Protein AF-A0A9W8FXW1-F1 (afdb_monomer)

Radius of gyration: 13.3 Å; Cα contacts (8 Å, |Δi|>4): 56; chains: 1; bounding box: 28×26×33 Å

Structure (mmCIF, N/CA/C/O backbone):
data_AF-A0A9W8FXW1-F1
#
_entry.id   AF-A0A9W8FXW1-F1
#
loop_
_atom_site.group_PDB
_atom_site.id
_atom_site.type_symbol
_atom_site.label_atom_id
_atom_site.label_alt_id
_atom_site.label_comp_id
_atom_site.label_asym_id
_atom_site.label_entity_id
_atom_site.label_seq_id
_atom_site.pdbx_PDB_ins_code
_atom_site.Cartn_x
_atom_site.Cartn_y
_atom_site.Cartn_z
_atom_site.occupancy
_atom_site.B_iso_or_equiv
_atom_site.auth_seq_id
_atom_site.auth_comp_id
_atom_site.auth_asym_id
_atom_site.auth_atom_id
_atom_site.pdbx_PDB_model_num
ATOM 1 N N . MET A 1 1 ? 13.011 19.340 5.357 1.00 37.59 1 MET A N 1
ATOM 2 C CA . MET A 1 1 ? 12.015 19.426 4.265 1.00 37.59 1 MET A CA 1
ATOM 3 C C . MET A 1 1 ? 10.735 18.748 4.736 1.00 37.59 1 MET A C 1
ATOM 5 O O . MET A 1 1 ? 10.645 17.526 4.693 1.00 37.59 1 MET A O 1
ATOM 9 N N . ALA A 1 2 ? 9.797 19.519 5.288 1.00 43.16 2 ALA A N 1
ATOM 10 C CA . ALA A 1 2 ? 8.484 19.021 5.684 1.00 43.16 2 ALA A CA 1
ATOM 11 C C . ALA A 1 2 ? 7.636 18.873 4.416 1.00 43.16 2 ALA A C 1
ATOM 13 O O . ALA A 1 2 ? 7.393 19.855 3.726 1.00 43.16 2 ALA A O 1
ATOM 14 N N . LYS A 1 3 ? 7.243 17.646 4.065 1.00 48.06 3 LYS A N 1
ATOM 15 C CA . LYS A 1 3 ? 6.259 17.433 3.002 1.00 48.06 3 LYS A CA 1
ATOM 16 C C . LYS A 1 3 ? 4.874 17.615 3.614 1.00 48.06 3 LYS A C 1
ATOM 18 O O . LYS A 1 3 ? 4.347 16.702 4.247 1.00 48.06 3 LYS A O 1
ATOM 23 N N . GLU A 1 4 ? 4.330 18.812 3.447 1.00 55.09 4 GLU A N 1
ATOM 24 C CA . GLU A 1 4 ? 2.910 19.107 3.604 1.00 55.09 4 GLU A CA 1
ATOM 25 C C . GLU A 1 4 ? 2.103 18.141 2.728 1.00 55.09 4 GLU A C 1
ATOM 27 O O . GLU A 1 4 ? 2.380 17.995 1.541 1.00 55.09 4 GLU A O 1
ATOM 32 N N . ASN A 1 5 ? 1.129 17.442 3.310 1.00 54.28 5 ASN A N 1
ATOM 33 C CA . ASN A 1 5 ? 0.027 16.851 2.559 1.00 54.28 5 ASN A CA 1
ATOM 34 C C . ASN A 1 5 ? -1.234 16.914 3.420 1.00 54.28 5 ASN A C 1
ATOM 36 O O . ASN A 1 5 ? -1.311 16.359 4.519 1.00 54.28 5 ASN A O 1
ATOM 40 N N . ASN A 1 6 ? -2.178 17.686 2.902 1.00 65.06 6 ASN A N 1
ATOM 41 C CA . ASN A 1 6 ? -3.433 18.087 3.501 1.00 65.06 6 ASN A CA 1
ATOM 42 C C . ASN A 1 6 ? -4.419 16.908 3.460 1.00 65.06 6 ASN A C 1
ATOM 44 O O . ASN A 1 6 ? -5.056 16.649 2.445 1.00 65.06 6 ASN A O 1
ATOM 48 N N . ASN A 1 7 ? -4.514 16.150 4.550 1.00 52.41 7 ASN A N 1
ATOM 49 C CA . ASN A 1 7 ? -5.698 15.348 4.837 1.00 52.41 7 ASN A CA 1
ATOM 50 C C . ASN A 1 7 ? -5.787 15.168 6.353 1.00 52.41 7 ASN A C 1
ATOM 52 O O . ASN A 1 7 ? -4.899 14.578 6.979 1.00 52.41 7 ASN A O 1
ATOM 56 N N . ALA A 1 8 ? -6.798 15.794 6.948 1.00 48.28 8 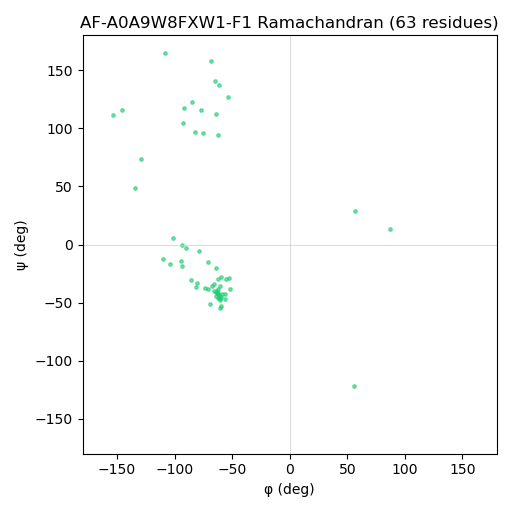ALA A N 1
ATOM 57 C CA . ALA A 1 8 ? -7.011 15.769 8.383 1.00 48.28 8 ALA A CA 1
ATOM 58 C C . ALA A 1 8 ? -7.244 14.320 8.856 1.00 48.28 8 ALA A C 1
ATOM 60 O O . ALA A 1 8 ? -7.974 13.585 8.187 1.00 48.28 8 ALA A O 1
ATOM 61 N N . PRO A 1 9 ? -6.643 13.900 9.985 1.00 53.72 9 PRO A N 1
ATOM 62 C CA . PRO A 1 9 ? -6.908 12.603 10.595 1.00 53.72 9 PRO A CA 1
ATOM 63 C C . PRO A 1 9 ? -8.381 12.544 11.011 1.00 53.72 9 PRO A C 1
ATOM 65 O O . PRO A 1 9 ? -8.765 13.040 12.066 1.00 53.72 9 PRO A O 1
ATOM 68 N N . THR A 1 10 ? -9.232 11.997 10.148 1.00 55.09 10 THR A N 1
ATOM 69 C CA . THR A 1 10 ? -10.637 11.758 10.467 1.00 55.09 10 THR A CA 1
ATOM 70 C C . THR A 1 10 ? -10.726 10.343 11.005 1.00 55.09 10 THR A C 1
ATOM 72 O O . THR A 1 10 ? -10.571 9.367 10.273 1.00 55.09 10 THR A O 1
ATOM 75 N N . ALA A 1 11 ? -10.880 10.235 12.325 1.00 60.72 11 ALA A N 1
ATOM 76 C CA . ALA A 1 11 ? -11.180 8.960 12.949 1.00 60.72 11 ALA A CA 1
ATOM 77 C C . ALA A 1 11 ? -12.55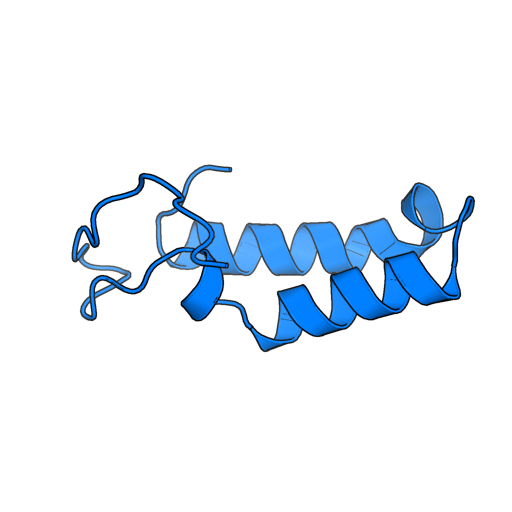6 8.506 12.447 1.00 60.72 11 ALA A C 1
ATOM 79 O O . ALA A 1 11 ? -13.568 9.157 12.703 1.00 60.72 11 ALA A O 1
ATOM 80 N N . THR A 1 12 ? -12.575 7.430 11.671 1.00 65.94 12 THR A N 1
ATOM 81 C CA . THR A 1 12 ? -13.799 6.775 11.203 1.00 65.94 12 THR A CA 1
ATOM 82 C C . THR A 1 12 ? -13.954 5.451 11.940 1.00 65.94 12 THR A C 1
ATOM 84 O O . THR A 1 12 ? -12.995 4.940 12.514 1.00 65.94 12 THR A O 1
ATOM 87 N N . GLU A 1 13 ? -15.143 4.851 11.901 1.00 69.38 13 GLU A N 1
ATOM 88 C CA . GLU A 1 13 ? -15.399 3.535 12.513 1.00 69.38 13 GLU A CA 1
ATOM 89 C C . GLU A 1 13 ? -14.388 2.459 12.056 1.00 69.38 13 GLU A C 1
ATOM 91 O O . GLU A 1 13 ? -14.035 1.563 12.817 1.00 69.38 13 GLU A O 1
ATOM 96 N N . LYS A 1 14 ? -13.853 2.601 10.834 1.00 65.12 14 LYS A N 1
ATOM 97 C CA . LYS A 1 14 ? -12.843 1.713 10.235 1.00 65.12 14 LYS A CA 1
ATOM 98 C C . LYS A 1 14 ? -11.396 2.184 10.420 1.00 65.12 14 LYS A C 1
ATOM 100 O O . LYS A 1 14 ? -10.477 1.396 10.238 1.00 65.12 14 LYS A O 1
ATOM 105 N N . ASN A 1 15 ? -11.176 3.433 10.827 1.00 67.94 15 ASN A N 1
ATOM 106 C CA . ASN A 1 15 ? -9.872 3.987 11.192 1.00 67.94 15 ASN A CA 1
ATOM 107 C C . ASN A 1 15 ? -9.975 4.680 12.563 1.00 67.94 15 ASN A C 1
ATOM 109 O O . ASN A 1 15 ? -9.959 5.912 12.639 1.00 67.94 15 ASN A O 1
ATOM 113 N N . PRO A 1 16 ? -10.077 3.910 13.661 1.00 65.38 16 PRO A N 1
ATOM 114 C CA . PRO A 1 16 ? -10.297 4.460 15.000 1.00 65.38 16 PRO A CA 1
ATOM 115 C C . PRO A 1 16 ? -9.132 5.330 15.491 1.00 65.38 16 PRO A C 1
ATOM 117 O O . PRO A 1 16 ? -9.303 6.159 16.378 1.00 65.38 16 PRO A O 1
ATOM 120 N N . GLN A 1 17 ? -7.945 5.165 14.902 1.00 66.44 17 GLN A N 1
ATOM 121 C CA . GLN A 1 17 ? -6.746 5.934 15.235 1.00 66.44 17 GLN A CA 1
ATOM 122 C C . GLN A 1 17 ? -6.609 7.218 14.397 1.00 66.44 17 GLN A C 1
ATOM 124 O O . GLN A 1 17 ? -5.662 7.977 14.600 1.00 66.44 17 GLN A O 1
ATOM 129 N N . GLY A 1 18 ? -7.518 7.470 13.442 1.00 66.69 18 GLY A N 1
ATOM 130 C CA . GLY A 1 18 ? -7.443 8.629 12.550 1.00 66.69 18 GLY A CA 1
ATOM 131 C C . GLY A 1 18 ? -6.129 8.684 11.767 1.00 66.69 18 GLY A C 1
ATOM 132 O O . GLY A 1 1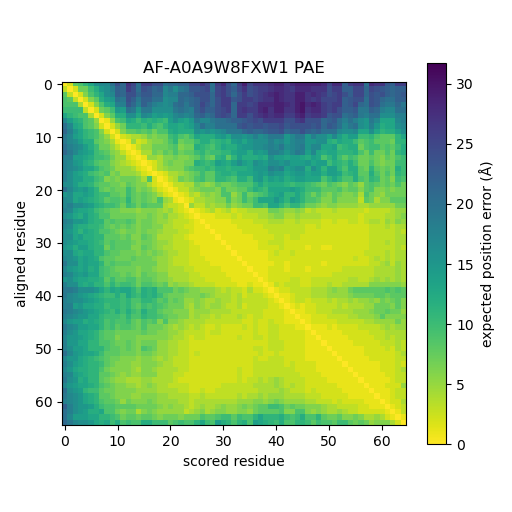8 ? -5.635 9.756 11.443 1.00 66.69 18 GLY A O 1
ATOM 133 N N . LEU A 1 19 ? -5.502 7.542 11.490 1.00 68.81 19 LEU A N 1
ATOM 134 C CA . LEU A 1 19 ? -4.198 7.507 10.836 1.00 68.81 19 LEU A CA 1
ATOM 135 C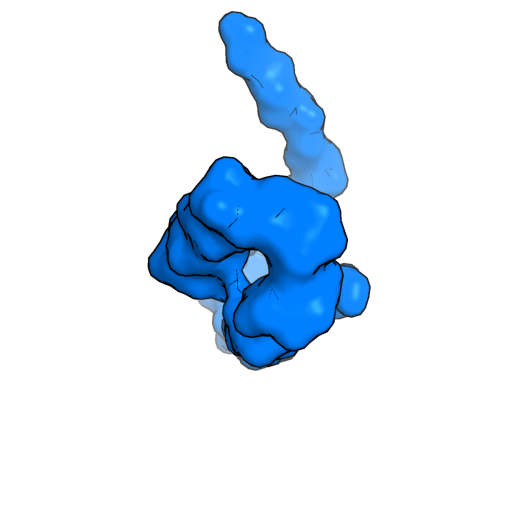 C . LEU A 1 19 ? -4.292 8.069 9.421 1.00 68.81 19 LEU A C 1
ATOM 137 O O . LEU A 1 19 ? -5.250 7.809 8.704 1.00 68.81 19 LEU A O 1
ATOM 141 N N . LYS A 1 20 ? -3.279 8.828 9.006 1.00 68.25 20 LYS A N 1
ATOM 142 C CA . LYS A 1 20 ? -3.202 9.377 7.648 1.00 68.25 20 LYS A CA 1
ATOM 143 C C . LYS A 1 20 ? -2.971 8.259 6.617 1.00 68.25 20 LYS A C 1
ATOM 145 O O . LYS A 1 20 ? -2.358 7.244 6.961 1.00 68.25 20 LYS A O 1
ATOM 150 N N . PRO A 1 21 ? -3.313 8.476 5.331 1.00 70.25 21 PRO A N 1
ATOM 151 C CA . PRO A 1 21 ? -3.101 7.490 4.262 1.00 70.25 21 PRO A CA 1
ATOM 152 C C . PRO A 1 21 ? -1.644 7.016 4.143 1.00 70.25 21 PRO A C 1
ATOM 154 O O . PRO A 1 21 ? -1.367 5.872 3.793 1.00 70.25 21 PRO A O 1
ATOM 157 N N . CYS A 1 22 ? -0.685 7.878 4.494 1.00 72.19 22 CYS A N 1
ATOM 158 C CA . CYS A 1 22 ? 0.736 7.541 4.493 1.00 72.19 22 CYS A CA 1
ATOM 159 C C . CYS A 1 22 ? 1.165 6.568 5.607 1.00 72.19 22 CYS A C 1
ATOM 161 O O . CYS A 1 22 ? 2.262 6.022 5.506 1.00 72.19 22 CYS A O 1
ATOM 163 N N . CYS A 1 23 ? 0.338 6.358 6.636 1.00 75.25 23 CYS A N 1
ATOM 164 C CA . CYS A 1 23 ? 0.669 5.598 7.846 1.00 75.25 23 CYS A CA 1
ATOM 165 C C . CYS A 1 23 ? -0.056 4.254 7.959 1.00 75.25 23 CYS A C 1
ATOM 167 O O . CYS A 1 23 ? 0.306 3.451 8.809 1.00 75.25 23 CYS A O 1
ATOM 169 N N . VAL A 1 24 ? -1.076 4.008 7.138 1.00 75.12 24 VAL A N 1
ATOM 170 C CA . VAL A 1 24 ? -2.049 2.942 7.411 1.00 75.12 24 VAL A CA 1
ATOM 171 C C . VAL A 1 24 ? -1.845 1.688 6.546 1.00 75.12 24 VAL A C 1
ATOM 173 O O . VAL A 1 24 ? -2.287 0.602 6.896 1.00 75.12 24 VAL A O 1
ATOM 176 N N . CYS A 1 25 ? -1.078 1.825 5.459 1.00 86.81 25 CYS A N 1
ATOM 177 C CA . CYS A 1 25 ? -0.739 0.753 4.521 1.00 86.81 25 CYS A CA 1
ATOM 178 C C . CYS A 1 25 ? 0.764 0.776 4.187 1.00 86.81 25 CYS A C 1
ATOM 180 O O . CYS A 1 25 ? 1.152 0.794 3.019 1.00 86.81 25 CYS A O 1
ATOM 182 N N . LEU A 1 26 ? 1.624 0.848 5.214 1.00 86.12 26 LEU A N 1
ATOM 183 C CA . LEU A 1 26 ? 3.080 0.986 5.048 1.00 86.12 26 LEU A CA 1
ATOM 184 C C . LEU A 1 26 ? 3.710 -0.199 4.310 1.00 86.12 26 LEU A C 1
ATOM 186 O O . LEU A 1 26 ? 4.599 0.002 3.485 1.00 86.12 26 LEU A O 1
A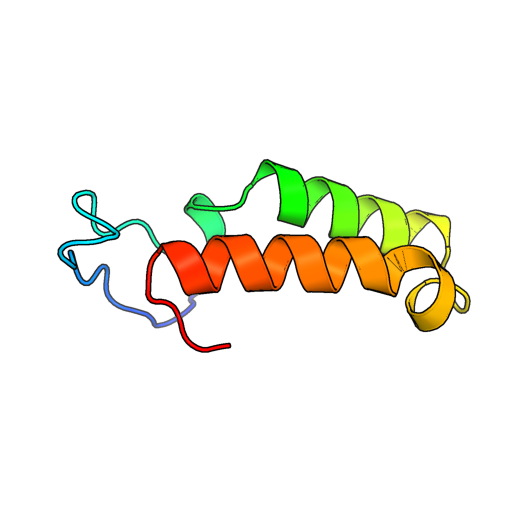TOM 190 N N . GLU A 1 27 ? 3.234 -1.411 4.577 1.00 87.88 27 GLU A N 1
ATOM 191 C CA . GLU A 1 27 ? 3.780 -2.631 3.985 1.00 87.88 27 GLU A CA 1
ATOM 192 C C . GLU A 1 27 ? 3.481 -2.717 2.483 1.00 87.88 27 GLU A C 1
ATOM 194 O O . GLU A 1 27 ? 4.400 -2.821 1.670 1.00 87.88 27 GLU A O 1
ATOM 199 N N . THR A 1 28 ? 2.213 -2.550 2.094 1.00 90.56 28 THR A N 1
ATOM 200 C CA . THR A 1 28 ? 1.802 -2.568 0.679 1.00 90.56 28 THR A CA 1
ATOM 201 C C . THR A 1 28 ? 2.347 -1.371 -0.092 1.00 90.56 28 THR A C 1
ATOM 203 O O . THR A 1 28 ? 2.760 -1.525 -1.240 1.00 90.56 28 THR A O 1
ATOM 206 N N . LYS A 1 29 ? 2.432 -0.194 0.543 1.00 88.38 29 LYS A N 1
ATOM 207 C CA . LYS A 1 29 ? 3.097 0.979 -0.033 1.00 88.38 29 LYS A CA 1
ATOM 208 C C . LYS A 1 29 ? 4.562 0.675 -0.325 1.00 88.38 29 LYS A C 1
ATOM 210 O O . LYS A 1 29 ? 5.004 0.895 -1.444 1.00 88.38 29 LYS A O 1
ATOM 215 N N . LYS A 1 30 ? 5.312 0.174 0.663 1.00 91.00 30 LYS A N 1
ATOM 216 C CA . 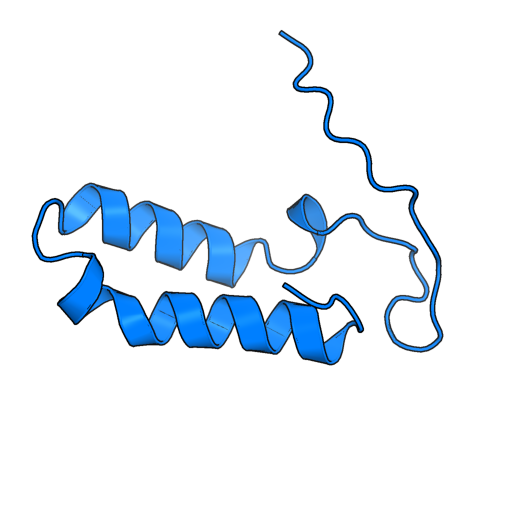LYS A 1 30 ? 6.738 -0.127 0.502 1.00 91.00 30 LYS A CA 1
ATOM 217 C C . LYS A 1 30 ? 6.949 -1.165 -0.594 1.00 91.00 30 LYS A C 1
ATOM 219 O O . LYS A 1 30 ? 7.779 -0.941 -1.461 1.00 91.00 30 LYS A O 1
ATOM 224 N N . ALA A 1 31 ? 6.163 -2.241 -0.600 1.00 92.06 31 ALA A N 1
ATOM 225 C CA . ALA A 1 31 ? 6.242 -3.264 -1.636 1.00 92.06 31 ALA A CA 1
ATOM 226 C C . ALA A 1 31 ? 5.967 -2.687 -3.033 1.00 92.06 31 ALA A C 1
ATOM 228 O O . ALA A 1 31 ? 6.729 -2.948 -3.962 1.00 92.06 31 ALA A O 1
ATOM 229 N N . ARG A 1 32 ? 4.926 -1.853 -3.181 1.00 93.25 32 ARG A N 1
ATOM 230 C CA . ARG A 1 32 ? 4.624 -1.154 -4.436 1.00 93.25 32 ARG A CA 1
ATOM 231 C C . ARG A 1 32 ? 5.776 -0.244 -4.856 1.00 93.25 32 ARG A C 1
ATOM 233 O O . ARG A 1 32 ? 6.245 -0.376 -5.976 1.00 93.25 32 ARG A O 1
ATOM 240 N N . ASP A 1 33 ? 6.223 0.665 -3.992 1.00 92.19 33 ASP A N 1
ATOM 241 C CA . ASP A 1 33 ? 7.314 1.599 -4.301 1.00 92.19 33 ASP A CA 1
ATOM 242 C C . ASP A 1 33 ? 8.606 0.858 -4.675 1.00 92.19 33 ASP A C 1
ATOM 244 O O . ASP A 1 33 ? 9.246 1.212 -5.661 1.00 92.19 33 ASP A O 1
ATOM 248 N N . THR A 1 34 ? 8.960 -0.208 -3.948 1.00 94.25 34 THR A N 1
ATOM 249 C CA . THR A 1 34 ? 10.104 -1.065 -4.290 1.00 94.25 34 THR A CA 1
ATOM 250 C C . THR A 1 34 ? 9.912 -1.721 -5.654 1.00 94.25 34 THR A C 1
ATOM 252 O O . THR A 1 34 ? 10.813 -1.656 -6.480 1.00 94.25 34 THR A O 1
ATOM 255 N N . CYS A 1 35 ? 8.732 -2.273 -5.943 1.00 94.50 35 CYS A N 1
ATOM 256 C CA . CYS A 1 35 ? 8.459 -2.871 -7.246 1.00 94.50 35 CYS A CA 1
ATOM 257 C C . CYS A 1 35 ? 8.551 -1.842 -8.381 1.00 94.50 35 CYS A C 1
ATOM 259 O O . CYS A 1 35 ? 9.151 -2.129 -9.409 1.00 94.50 35 CYS A O 1
ATOM 261 N N . PHE A 1 36 ? 8.027 -0.629 -8.192 1.00 93.56 36 PHE A N 1
ATOM 262 C CA . PHE A 1 36 ? 8.155 0.442 -9.183 1.00 93.56 36 PHE A CA 1
ATOM 263 C C . PHE A 1 36 ? 9.612 0.850 -9.406 1.00 93.56 36 PHE A C 1
ATOM 265 O O . PHE A 1 36 ? 10.025 1.046 -10.546 1.00 93.56 36 PHE A O 1
ATOM 272 N N . PHE A 1 37 ? 10.402 0.916 -8.334 1.00 94.00 37 PHE A N 1
ATOM 273 C CA . PHE A 1 37 ? 11.829 1.209 -8.416 1.00 94.00 37 PHE A CA 1
ATOM 274 C C . PHE A 1 37 ? 12.615 0.107 -9.143 1.00 94.00 37 PHE A C 1
ATOM 276 O O . PHE A 1 37 ? 13.499 0.406 -9.938 1.00 94.00 37 PHE A O 1
ATOM 283 N N . GLU A 1 38 ? 12.288 -1.164 -8.905 1.00 94.69 38 GLU A N 1
ATOM 284 C CA . GLU A 1 38 ? 12.987 -2.304 -9.510 1.00 94.69 38 GLU A CA 1
ATOM 285 C C . GLU A 1 38 ? 12.537 -2.623 -10.940 1.00 94.69 38 GLU A C 1
ATOM 287 O O . GLU A 1 38 ? 13.328 -3.133 -11.733 1.00 94.69 38 GLU A O 1
ATOM 292 N N . LYS A 1 39 ? 11.259 -2.402 -11.267 1.00 93.38 39 LYS A N 1
ATOM 293 C CA . LYS A 1 39 ? 10.680 -2.770 -12.569 1.00 93.38 39 LYS A CA 1
ATOM 294 C C . LYS A 1 39 ? 10.711 -1.637 -13.591 1.00 93.38 39 LYS A C 1
ATOM 296 O O . LYS A 1 39 ? 10.607 -1.940 -14.776 1.00 93.38 39 LYS A O 1
ATOM 301 N N . GLY A 1 40 ? 10.875 -0.380 -13.169 1.00 90.69 40 GLY A N 1
ATOM 302 C CA . GLY A 1 40 ? 10.984 0.762 -14.080 1.00 90.69 40 GLY A CA 1
ATOM 303 C C . GLY A 1 40 ? 9.785 0.851 -15.027 1.00 90.69 40 GLY A C 1
ATOM 304 O O . GLY A 1 40 ? 8.644 0.891 -14.572 1.00 90.69 40 GLY A O 1
AT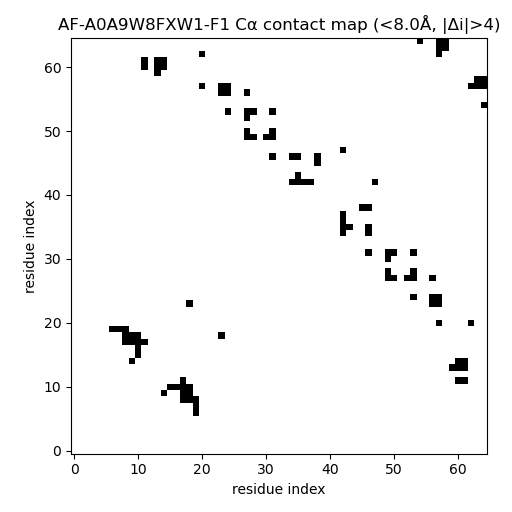OM 305 N N . ASP A 1 41 ? 10.037 0.825 -16.336 1.00 91.75 41 ASP A N 1
ATOM 306 C CA . ASP A 1 41 ? 8.998 0.905 -17.373 1.00 91.75 41 ASP A CA 1
ATOM 307 C C . ASP A 1 41 ? 7.997 -0.266 -17.332 1.00 91.75 41 ASP A C 1
ATOM 309 O O . ASP A 1 41 ? 6.817 -0.091 -17.632 1.00 91.75 41 ASP A O 1
ATOM 313 N N . ASP A 1 42 ? 8.418 -1.452 -16.876 1.00 91.00 42 ASP A N 1
ATOM 314 C CA . ASP A 1 42 ? 7.527 -2.612 -16.730 1.00 91.00 42 ASP A CA 1
ATOM 315 C C . ASP A 1 42 ? 6.655 -2.546 -15.462 1.00 91.00 42 ASP A C 1
ATOM 317 O O . ASP A 1 42 ? 5.825 -3.433 -15.228 1.00 91.00 42 ASP A O 1
ATOM 321 N N . ALA A 1 43 ? 6.863 -1.557 -14.587 1.00 90.56 43 ALA A N 1
ATOM 322 C CA . ALA A 1 43 ? 6.214 -1.507 -13.281 1.00 90.56 43 ALA A CA 1
ATOM 323 C C . ALA A 1 43 ? 4.690 -1.451 -13.376 1.00 90.56 43 ALA A C 1
ATOM 325 O O . ALA A 1 43 ? 4.005 -2.066 -12.564 1.00 90.56 43 ALA A O 1
ATOM 326 N N . GLU A 1 44 ? 4.140 -0.772 -14.377 1.00 87.69 44 GLU A N 1
ATOM 327 C CA . GLU A 1 44 ? 2.691 -0.662 -14.529 1.00 87.69 44 GLU A CA 1
ATOM 328 C C . GLU A 1 44 ? 2.039 -2.035 -14.752 1.00 87.69 44 GLU A C 1
ATOM 330 O O . GLU A 1 44 ? 1.054 -2.380 -14.098 1.00 87.69 44 GLU A O 1
ATOM 335 N N . GLN A 1 45 ? 2.652 -2.875 -15.590 1.00 91.88 45 GLN A N 1
ATOM 336 C CA . GLN A 1 45 ? 2.158 -4.222 -15.867 1.00 91.88 45 GLN A CA 1
ATOM 337 C C . GLN A 1 45 ? 2.561 -5.232 -14.797 1.00 91.88 45 GLN A C 1
ATOM 339 O O . GLN A 1 45 ? 1.781 -6.122 -14.471 1.00 91.88 45 GLN A O 1
ATOM 344 N N . LYS A 1 46 ? 3.765 -5.127 -14.226 1.00 91.56 46 LYS A N 1
ATOM 345 C CA . LYS A 1 46 ? 4.263 -6.107 -13.251 1.00 91.56 46 LYS A CA 1
ATOM 346 C C . LYS A 1 46 ? 3.814 -5.807 -11.831 1.00 91.56 46 LYS A C 1
ATOM 348 O O . LYS A 1 46 ? 3.604 -6.748 -11.089 1.00 91.56 46 LYS A O 1
ATOM 353 N N . CYS A 1 47 ? 3.612 -4.551 -11.450 1.00 94.56 47 CYS A N 1
ATOM 354 C CA . CYS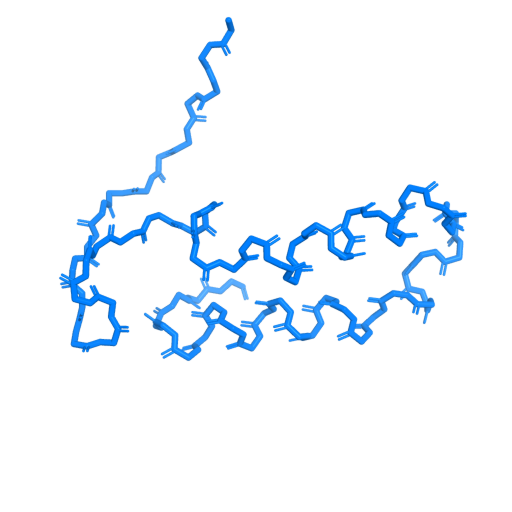 A 1 47 ? 3.269 -4.149 -10.084 1.00 94.56 47 CYS A CA 1
ATOM 355 C C . CYS A 1 47 ? 1.772 -3.833 -9.898 1.00 94.56 47 CYS A C 1
ATOM 357 O O . CYS A 1 47 ? 1.381 -3.415 -8.805 1.00 94.56 47 CYS A O 1
ATOM 359 N N . HIS A 1 48 ? 0.919 -4.052 -10.911 1.00 91.75 48 HIS A N 1
ATOM 360 C CA . HIS A 1 48 ? -0.531 -3.802 -10.838 1.00 91.75 48 HIS A CA 1
ATOM 361 C C . HIS A 1 48 ? -1.190 -4.469 -9.617 1.00 91.75 48 HIS A C 1
ATOM 363 O O . HIS A 1 48 ? -2.036 -3.869 -8.953 1.00 91.75 48 HIS A O 1
ATOM 369 N N . TYR A 1 49 ? -0.754 -5.682 -9.264 1.00 92.44 49 TYR A N 1
ATOM 370 C CA . TYR A 1 49 ? -1.270 -6.418 -8.111 1.00 92.44 49 TYR A CA 1
ATOM 371 C C . TYR A 1 49 ? -0.926 -5.734 -6.777 1.00 92.44 49 TYR A C 1
ATOM 373 O O . TYR A 1 49 ? -1.741 -5.736 -5.856 1.00 92.44 49 TYR A O 1
ATOM 381 N N . LEU A 1 50 ? 0.241 -5.085 -6.675 1.00 93.06 50 LEU A N 1
ATOM 382 C CA . LEU A 1 50 ? 0.652 -4.326 -5.487 1.00 93.06 50 LEU A CA 1
ATOM 383 C C . LEU A 1 50 ? -0.115 -3.014 -5.369 1.00 93.06 50 LEU A C 1
ATOM 385 O O . LEU A 1 50 ? -0.478 -2.610 -4.266 1.00 93.06 50 LEU A O 1
ATOM 389 N N . VAL A 1 51 ? -0.394 -2.361 -6.500 1.00 91.12 51 VAL A N 1
ATOM 390 C CA . VAL A 1 51 ? -1.252 -1.170 -6.544 1.00 91.12 51 VAL A CA 1
ATOM 391 C C . VAL A 1 51 ? -2.665 -1.526 -6.081 1.00 91.12 51 VAL A C 1
ATOM 393 O O . VAL A 1 51 ? -3.209 -0.842 -5.215 1.00 91.12 51 VAL A O 1
ATOM 396 N N . ALA A 1 52 ? -3.228 -2.630 -6.581 1.00 91.81 52 ALA A N 1
ATOM 397 C CA . ALA A 1 52 ? -4.532 -3.128 -6.155 1.00 91.81 52 ALA A CA 1
ATOM 398 C C . ALA A 1 52 ? -4.554 -3.491 -4.660 1.00 91.81 52 ALA A C 1
ATOM 400 O O . ALA A 1 52 ? -5.481 -3.104 -3.951 1.00 91.81 52 ALA A O 1
ATOM 401 N N . ALA A 1 53 ? -3.514 -4.162 -4.153 1.00 90.62 53 ALA A N 1
ATOM 402 C CA . ALA A 1 53 ? -3.388 -4.490 -2.732 1.00 90.62 53 ALA 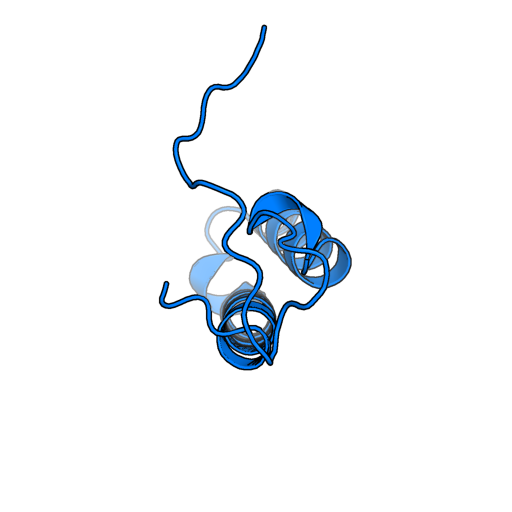A CA 1
ATOM 403 C C . ALA A 1 53 ? -3.296 -3.237 -1.845 1.00 90.62 53 ALA A C 1
ATOM 405 O O . ALA A 1 53 ? -3.932 -3.164 -0.793 1.00 90.62 53 ALA A O 1
ATOM 406 N N . HIS A 1 54 ? -2.533 -2.228 -2.274 1.00 89.56 54 HIS A N 1
ATOM 407 C CA . HIS A 1 54 ? -2.430 -0.958 -1.563 1.00 89.56 54 HIS A CA 1
ATOM 408 C C . HIS A 1 54 ? -3.770 -0.217 -1.538 1.00 89.56 54 HIS A C 1
ATOM 410 O O . HIS A 1 54 ? -4.194 0.243 -0.479 1.00 89.56 54 HIS A O 1
ATOM 416 N N . ARG A 1 55 ? -4.470 -0.163 -2.678 1.00 89.00 55 ARG A N 1
ATOM 417 C CA . ARG A 1 55 ? -5.798 0.448 -2.788 1.00 89.00 55 ARG A CA 1
ATOM 418 C C . ARG A 1 55 ? -6.816 -0.248 -1.893 1.00 89.00 55 ARG A C 1
ATOM 420 O O . ARG A 1 55 ? -7.467 0.429 -1.108 1.00 89.00 55 ARG A O 1
ATOM 427 N N . LYS A 1 56 ? -6.862 -1.582 -1.927 1.00 89.12 56 LYS A N 1
ATOM 428 C CA . LYS A 1 56 ? -7.747 -2.385 -1.078 1.00 89.12 56 LYS A CA 1
ATOM 429 C C . LYS A 1 56 ? -7.535 -2.086 0.407 1.00 89.12 56 LYS A C 1
ATOM 431 O O . LYS A 1 56 ? -8.496 -1.808 1.109 1.00 89.12 56 LYS A O 1
ATOM 436 N N . CYS A 1 57 ? -6.278 -2.048 0.855 1.00 87.56 57 CYS A N 1
ATOM 437 C CA . CYS A 1 57 ? -5.943 -1.698 2.236 1.00 87.56 57 CYS A CA 1
ATOM 438 C C . CYS A 1 57 ? -6.502 -0.321 2.638 1.00 87.56 57 CYS A C 1
ATOM 440 O O . CYS A 1 57 ? -7.066 -0.167 3.717 1.00 87.56 57 CYS A O 1
ATOM 442 N N . MET A 1 58 ? -6.401 0.677 1.759 1.00 86.06 58 MET A N 1
ATOM 443 C CA . MET A 1 58 ? -6.930 2.017 2.019 1.00 86.06 58 MET A CA 1
ATOM 444 C C . MET A 1 58 ? -8.469 2.047 1.988 1.00 86.06 58 MET A C 1
ATOM 446 O O . MET A 1 58 ? -9.077 2.692 2.843 1.00 86.06 58 MET A O 1
ATOM 450 N N . GLU A 1 59 ? -9.100 1.297 1.081 1.00 86.88 59 GLU A N 1
ATOM 451 C CA . GLU A 1 59 ? -10.560 1.144 1.004 1.00 86.88 59 GLU A CA 1
ATOM 452 C C . GLU A 1 59 ? -11.149 0.465 2.251 1.00 86.88 59 GLU A C 1
ATOM 454 O O . GLU A 1 59 ? -12.174 0.920 2.763 1.00 86.88 59 GLU A O 1
ATOM 459 N N . ASP A 1 60 ? -10.486 -0.566 2.786 1.00 83.38 60 ASP A N 1
ATOM 460 C CA . ASP A 1 60 ? -10.892 -1.261 4.020 1.00 83.38 60 ASP A CA 1
ATOM 461 C C . ASP A 1 60 ? -10.928 -0.311 5.231 1.00 83.38 60 ASP A C 1
ATOM 463 O O . ASP A 1 60 ? -11.738 -0.471 6.144 1.00 83.38 60 ASP A O 1
ATOM 467 N N . LEU A 1 61 ? -10.110 0.739 5.200 1.00 79.56 61 LEU A N 1
ATOM 468 C CA . LEU A 1 61 ? -10.026 1.772 6.233 1.00 79.56 61 LEU A CA 1
ATOM 469 C C . LEU A 1 61 ? -10.924 2.987 5.942 1.00 79.56 61 LEU A C 1
ATOM 471 O O . LEU A 1 61 ? -10.995 3.921 6.742 1.00 79.56 61 LEU A O 1
ATOM 475 N N . GLY A 1 62 ? -11.640 2.966 4.814 1.00 79.06 62 GLY A N 1
ATOM 476 C CA . GLY A 1 62 ? -12.585 4.004 4.405 1.00 79.06 62 GLY A CA 1
ATOM 477 C C . GLY A 1 62 ? -11.972 5.163 3.617 1.00 79.06 62 GLY A C 1
ATOM 478 O O . GLY A 1 62 ? -12.640 6.179 3.429 1.00 79.06 62 GLY A O 1
ATOM 479 N N . PHE A 1 63 ? -10.733 5.037 3.135 1.00 76.69 63 PHE A N 1
ATOM 480 C CA . PHE A 1 63 ? -10.120 6.021 2.244 1.00 76.69 63 PHE A CA 1
ATOM 481 C C . PHE A 1 63 ? -10.512 5.741 0.787 1.00 76.69 63 PHE A C 1
ATOM 483 O O . PHE A 1 63 ? -10.249 4.663 0.259 1.00 76.69 63 PHE A O 1
ATOM 490 N N . LYS A 1 64 ? -11.121 6.726 0.116 1.00 70.06 64 LYS A N 1
ATOM 491 C CA . LYS A 1 64 ? -11.408 6.685 -1.328 1.00 70.06 64 LYS A CA 1
ATOM 492 C C . LYS A 1 64 ? -10.244 7.314 -2.102 1.00 70.06 64 LYS A C 1
ATOM 494 O O . LYS A 1 64 ? -9.970 8.496 -1.899 1.00 70.06 64 LYS A O 1
ATOM 499 N N . ILE A 1 65 ? -9.579 6.521 -2.950 1.00 70.50 65 ILE A N 1
ATOM 500 C CA . ILE A 1 65 ? -8.390 6.883 -3.752 1.00 70.50 65 ILE A CA 1
ATOM 501 C C . ILE A 1 65 ? -8.596 6.510 -5.217 1.00 70.50 65 ILE A C 1
ATOM 503 O O . ILE A 1 65 ? -9.136 5.402 -5.490 1.00 70.50 65 ILE A O 1
#

Organism: NCBI:txid417178

Foldseek 3Di:
DDDDDDDFLDCDPLRNVSDDLCPQQVPLVVVLVVLCVVCPPCSVVPVVVSVVVSCVSCVSSPDDD

Secondary structure (DSSP, 8-state):
-----------BTTBTT---HHHH-HHHHHHHHHHHHHHGGGHHHHSHHHHHHHHHHHHHTT---

InterPro domains:
  IPR007745 Cytochrome c oxidase copper chaperone [PF05051] (18-65)
  IPR007745 Cytochrome c oxidase copper chaperone [PTHR16719] (5-65)
  IPR009069 Cysteine alpha-hairpin motif superfamily [SSF47072] (8-65)

pLDDT: mean 78.63, std 15.35, range [37.59, 94.69]

Mean predicted aligned error: 8.37 Å

Solvent-accessible surface area (backbone atoms only — not comparable to full-atom values): 3919 Å² total; per-residue (Å²): 136,85,83,85,76,96,64,80,61,65,58,38,97,61,25,77,79,16,65,43,84,84,68,72,43,52,67,42,44,50,53,30,53,51,39,38,68,74,42,51,89,51,16,70,78,72,33,44,66,35,51,51,50,33,50,50,54,38,44,70,41,70,48,88,129

Sequence (65 aa):
MAKENNNAPTATEKNPQGLKPCCVCLETKKARDTCFFEKGDDAEQKCHYLVAAHRKCMEDLGFKI